Protein AF-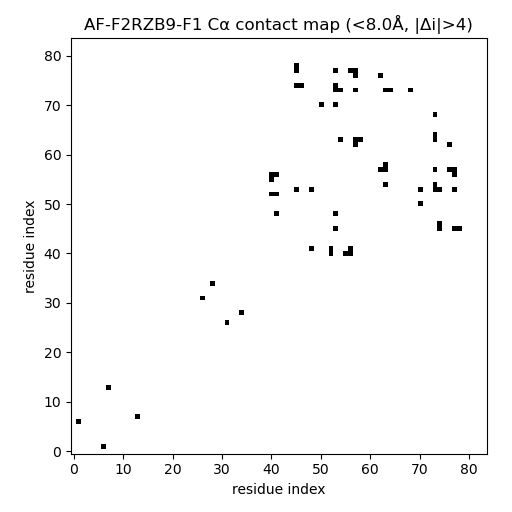F2RZB9-F1 (afdb_monomer)

InterPro domains:
  IPR018803 Ish1/Msc1-like [PF10281] (49-81)

Mean predicted aligned error: 9.99 Å

Foldseek 3Di:
DQDPVNCVVPDPVVVVVVVVVVVVVVVCVVPVPDPDPDDDQDDDQLVPDDLVSLQSNCVVVVNRPDPPDDSVRSSVSCVVPPDD

pLDDT: mean 88.02, std 8.78, range [59.28, 96.88]

Sequence (84 aa):
MPTPLDKALQSKNLLVGFVGLVTAAAVWSIWGSEMFPAEADPTGDPEYWTFDELRRWLRARGLLPNEQASREELLERVKANLRP

Structure (mmCIF, N/CA/C/O backbone):
data_AF-F2RZB9-F1
#
_entry.id   AF-F2RZB9-F1
#
loop_
_atom_site.group_PDB
_atom_site.id
_atom_site.type_symbol
_atom_site.label_atom_id
_atom_site.label_alt_id
_atom_site.label_comp_id
_atom_site.label_asym_id
_atom_site.label_entity_id
_atom_site.label_seq_id
_atom_site.pdbx_PDB_ins_code
_atom_site.Cartn_x
_atom_site.Cartn_y
_atom_site.Cartn_z
_atom_site.occupancy
_atom_site.B_iso_or_equiv
_atom_site.auth_seq_id
_atom_site.auth_comp_id
_atom_site.auth_asym_id
_atom_site.auth_atom_id
_atom_site.pdbx_PDB_model_num
ATOM 1 N N . MET A 1 1 ? 39.427 11.456 -40.335 1.00 80.56 1 MET A N 1
ATOM 2 C CA . MET A 1 1 ? 39.444 10.165 -39.612 1.00 80.56 1 MET A CA 1
ATOM 3 C C . MET A 1 1 ? 38.284 10.191 -38.631 1.00 80.56 1 MET A C 1
ATOM 5 O O . MET A 1 1 ? 38.246 11.142 -37.862 1.00 80.56 1 MET A O 1
ATOM 9 N N . PRO A 1 2 ? 37.320 9.257 -38.688 1.00 74.56 2 PRO A N 1
ATOM 10 C CA . PRO A 1 2 ? 36.224 9.241 -37.724 1.00 74.56 2 PRO A CA 1
ATOM 11 C C . PRO A 1 2 ? 36.771 8.884 -36.341 1.00 74.56 2 PRO A C 1
ATOM 13 O O . PRO A 1 2 ? 37.523 7.911 -36.197 1.00 74.56 2 PRO A O 1
ATOM 16 N N . THR A 1 3 ? 36.424 9.695 -35.348 1.00 89.44 3 THR A N 1
ATOM 17 C CA . THR A 1 3 ? 36.848 9.495 -33.965 1.00 89.44 3 THR A CA 1
ATOM 18 C C . THR A 1 3 ? 36.143 8.273 -33.364 1.00 89.44 3 THR A C 1
ATOM 20 O O . THR A 1 3 ? 35.131 7.803 -33.896 1.00 89.44 3 THR A O 1
ATOM 23 N N . PRO A 1 4 ? 36.645 7.718 -32.249 1.00 81.00 4 PRO A N 1
ATOM 24 C CA . PRO A 1 4 ? 35.940 6.657 -31.532 1.00 81.00 4 PRO A CA 1
ATOM 25 C C . PRO A 1 4 ? 34.497 7.037 -31.158 1.00 81.00 4 PRO A C 1
ATOM 27 O O . PRO A 1 4 ? 33.614 6.183 -31.208 1.00 81.00 4 PRO A O 1
ATOM 30 N N . LEU A 1 5 ? 34.246 8.319 -30.864 1.00 80.56 5 LEU A N 1
ATOM 31 C CA . LEU A 1 5 ? 32.914 8.848 -30.566 1.00 80.56 5 LEU A CA 1
ATOM 32 C C . LEU A 1 5 ? 31.993 8.798 -31.796 1.00 80.56 5 LEU A C 1
ATOM 34 O O . LEU A 1 5 ? 30.860 8.335 -31.690 1.00 80.56 5 LEU A O 1
ATOM 38 N N . ASP A 1 6 ? 32.498 9.171 -32.975 1.00 81.94 6 ASP A N 1
ATOM 39 C CA . ASP A 1 6 ? 31.731 9.113 -34.230 1.00 81.94 6 ASP A CA 1
ATOM 40 C C . ASP A 1 6 ? 31.335 7.673 -34.582 1.00 81.94 6 ASP A C 1
ATOM 42 O O . ASP A 1 6 ? 30.213 7.406 -35.009 1.00 81.94 6 ASP A O 1
ATOM 46 N N . LYS A 1 7 ? 32.240 6.714 -34.346 1.00 78.69 7 LYS A N 1
ATOM 47 C CA . LYS A 1 7 ? 31.963 5.287 -34.568 1.00 78.69 7 LYS A CA 1
ATOM 48 C C . LYS A 1 7 ? 30.913 4.742 -33.601 1.00 78.69 7 LYS A C 1
ATOM 50 O O . LYS A 1 7 ? 30.100 3.917 -34.012 1.00 78.69 7 LYS A O 1
ATOM 55 N N . ALA A 1 8 ? 30.914 5.195 -32.347 1.00 76.75 8 ALA A N 1
ATOM 56 C CA . ALA A 1 8 ? 29.891 4.825 -31.373 1.00 76.75 8 ALA A CA 1
ATOM 57 C C . ALA A 1 8 ? 28.518 5.394 -31.770 1.00 76.75 8 ALA A C 1
ATOM 59 O O . ALA A 1 8 ? 27.539 4.647 -31.816 1.00 76.75 8 ALA A O 1
ATOM 60 N N . LEU A 1 9 ? 28.466 6.675 -32.152 1.00 75.38 9 LEU A N 1
ATOM 61 C CA . LEU A 1 9 ? 27.239 7.357 -32.578 1.00 75.38 9 LEU A CA 1
ATOM 62 C C . LEU A 1 9 ? 26.638 6.771 -33.864 1.00 75.38 9 LEU A C 1
ATOM 64 O O . LEU A 1 9 ? 25.421 6.742 -34.016 1.00 75.38 9 LEU A O 1
ATOM 68 N N . GLN A 1 10 ? 27.469 6.260 -34.774 1.00 78.75 10 GLN A N 1
ATOM 69 C CA . GLN A 1 10 ? 27.009 5.667 -36.033 1.00 78.75 10 GLN A CA 1
ATOM 70 C C . GLN A 1 10 ? 26.739 4.151 -35.940 1.00 78.75 10 GLN A C 1
ATOM 72 O O . GLN A 1 10 ? 26.383 3.509 -36.935 1.00 78.75 10 GLN A O 1
ATOM 77 N N . SER A 1 11 ? 26.910 3.543 -34.762 1.00 79.50 11 SER A N 1
ATOM 78 C CA . SER A 1 11 ? 26.786 2.095 -34.612 1.00 79.50 11 SER A CA 1
ATOM 79 C C . SER A 1 11 ? 25.322 1.648 -34.501 1.00 79.50 11 SER A C 1
ATOM 81 O O . SER A 1 11 ? 24.628 1.842 -33.503 1.00 79.50 11 SER A O 1
ATOM 83 N N . LYS A 1 12 ? 24.848 0.968 -35.548 1.00 79.31 12 LYS A N 1
ATOM 84 C CA . LYS A 1 12 ? 23.490 0.400 -35.598 1.00 79.31 12 LYS A CA 1
ATOM 85 C C . LYS A 1 12 ? 23.249 -0.636 -34.495 1.00 79.31 12 LYS A C 1
ATOM 87 O O . LYS A 1 12 ? 22.139 -0.744 -33.988 1.00 79.31 12 LYS A O 1
ATOM 92 N N . ASN A 1 13 ? 24.296 -1.350 -34.082 1.00 87.19 13 ASN A N 1
ATOM 93 C CA . ASN A 1 13 ? 24.204 -2.383 -33.051 1.00 87.19 13 ASN A CA 1
ATOM 94 C C . ASN A 1 13 ? 23.945 -1.794 -31.655 1.00 87.19 13 ASN A C 1
ATOM 96 O O . ASN A 1 13 ? 23.162 -2.374 -30.907 1.00 87.19 13 ASN A O 1
ATOM 100 N N . LEU A 1 14 ? 24.546 -0.641 -31.313 1.00 86.69 14 LEU A N 1
ATOM 101 C CA . LEU A 1 14 ? 24.261 0.025 -30.035 1.00 86.69 14 LEU A CA 1
ATOM 102 C C . LEU A 1 14 ? 22.828 0.549 -30.000 1.00 86.69 14 LEU A C 1
ATOM 104 O O . LEU A 1 14 ? 22.149 0.381 -28.991 1.00 86.69 14 LEU A O 1
ATOM 108 N N . LEU A 1 15 ? 22.345 1.114 -31.112 1.00 86.88 15 LEU A N 1
ATOM 109 C CA . LEU A 1 15 ? 20.961 1.572 -31.209 1.00 86.88 15 LEU A CA 1
ATOM 110 C C . LEU A 1 15 ? 19.970 0.411 -31.028 1.00 86.88 15 LEU A C 1
ATOM 112 O O . LEU A 1 15 ? 19.054 0.518 -30.219 1.00 86.88 15 LEU A O 1
ATOM 116 N N . VAL A 1 16 ? 20.169 -0.710 -31.731 1.00 93.06 16 VAL A N 1
ATOM 117 C CA . VAL A 1 16 ? 19.298 -1.895 -31.612 1.00 93.06 16 VAL A CA 1
ATOM 118 C C . VAL A 1 16 ? 19.344 -2.482 -30.198 1.00 93.06 16 VAL A C 1
ATOM 120 O O . VAL A 1 16 ? 18.296 -2.806 -29.644 1.00 93.06 16 VAL A O 1
ATOM 123 N N . GLY A 1 17 ? 20.529 -2.573 -29.587 1.00 92.94 17 GLY A N 1
ATOM 124 C CA . GLY A 1 17 ? 20.678 -3.056 -28.212 1.00 92.94 17 GLY A CA 1
ATOM 125 C C . GLY A 1 17 ? 19.971 -2.164 -27.188 1.00 92.94 17 GLY A C 1
ATOM 126 O O . GLY A 1 17 ? 19.254 -2.667 -26.324 1.00 92.94 17 GLY A O 1
ATOM 127 N N . PHE A 1 18 ? 20.109 -0.842 -27.319 1.00 91.00 18 PHE A N 1
ATOM 128 C CA . PHE A 1 18 ? 19.419 0.124 -26.465 1.00 91.00 18 PHE A CA 1
ATOM 129 C C . PHE A 1 18 ? 17.896 0.035 -26.617 1.00 91.00 18 PHE A C 1
ATOM 131 O O . PHE A 1 18 ? 17.189 -0.073 -25.618 1.00 91.00 18 PHE A O 1
ATOM 138 N N . VAL A 1 19 ? 17.388 0.007 -27.855 1.00 95.94 19 VAL A N 1
ATOM 139 C CA . VAL A 1 19 ? 15.950 -0.151 -28.128 1.00 95.94 19 VAL A CA 1
ATOM 140 C C . VAL A 1 19 ? 15.421 -1.459 -27.539 1.00 95.94 19 VAL A C 1
ATOM 142 O O . VAL A 1 19 ? 14.354 -1.460 -26.924 1.00 95.94 19 VAL A O 1
ATOM 145 N N . GLY A 1 20 ? 16.172 -2.556 -27.665 1.00 96.50 20 GLY A N 1
ATOM 146 C CA . GLY A 1 20 ? 15.816 -3.841 -27.065 1.00 96.50 20 GLY A CA 1
ATOM 147 C C . GLY A 1 20 ? 15.690 -3.760 -25.541 1.00 96.50 20 GLY A C 1
ATOM 148 O O . GLY A 1 20 ? 14.676 -4.185 -24.989 1.00 96.50 20 GLY A O 1
ATOM 149 N N . LEU A 1 21 ? 16.672 -3.152 -24.868 1.00 96.12 21 LEU A N 1
ATOM 150 C CA . LEU A 1 21 ? 16.651 -2.959 -23.413 1.00 96.12 21 LEU A CA 1
ATOM 151 C C . LEU A 1 21 ? 15.486 -2.080 -22.949 1.00 96.12 21 LEU A C 1
ATOM 153 O O . LEU A 1 21 ? 14.775 -2.455 -22.019 1.00 96.12 21 LEU A O 1
ATOM 157 N N . VAL A 1 22 ? 15.266 -0.935 -23.601 1.00 94.56 22 VAL A N 1
ATOM 158 C CA . VAL A 1 22 ? 14.170 -0.018 -23.247 1.00 94.56 22 VAL A CA 1
ATOM 159 C C . VAL A 1 22 ? 12.814 -0.690 -23.451 1.00 94.56 22 VAL A C 1
ATOM 161 O O . VAL A 1 22 ? 11.934 -0.559 -22.606 1.00 94.56 22 VAL A O 1
ATOM 164 N N . THR A 1 23 ? 12.652 -1.462 -24.529 1.00 95.38 23 THR A N 1
ATOM 165 C CA . THR A 1 23 ? 11.412 -2.206 -24.796 1.00 95.38 23 THR A CA 1
ATOM 166 C C . THR A 1 23 ? 11.162 -3.265 -23.725 1.00 95.38 23 THR A C 1
ATOM 168 O O . THR A 1 23 ? 10.049 -3.364 -23.214 1.00 95.38 23 THR A O 1
ATOM 171 N N . ALA A 1 24 ? 12.192 -4.019 -23.330 1.00 93.25 24 ALA A N 1
ATOM 172 C CA . ALA A 1 24 ? 12.081 -4.998 -22.251 1.00 93.25 24 ALA A CA 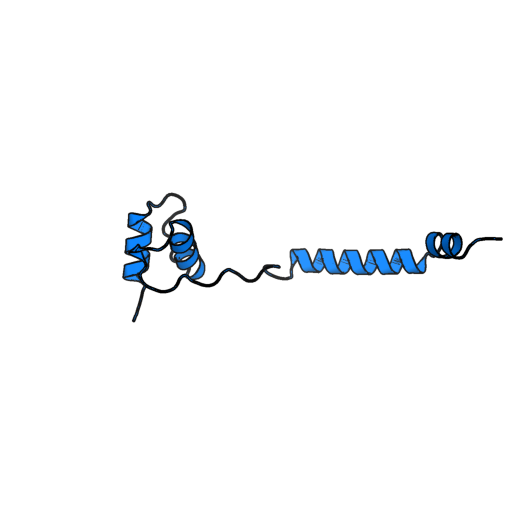1
ATOM 173 C C . ALA A 1 24 ? 11.707 -4.338 -20.911 1.00 93.25 24 ALA A 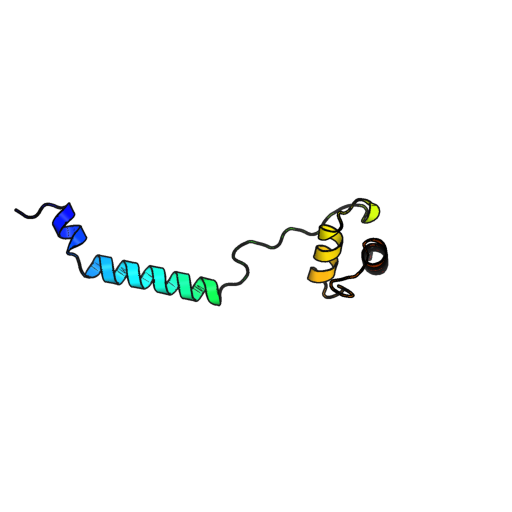C 1
ATOM 175 O O . ALA A 1 24 ? 10.801 -4.814 -20.229 1.00 93.25 24 ALA A O 1
ATOM 176 N N . ALA A 1 25 ? 12.342 -3.211 -20.566 1.00 90.75 25 ALA A N 1
ATOM 177 C CA . ALA A 1 25 ? 12.015 -2.449 -19.362 1.00 90.75 25 ALA A CA 1
ATOM 178 C C . ALA A 1 25 ? 10.576 -1.905 -19.392 1.00 90.75 25 ALA A C 1
ATOM 180 O O . ALA A 1 25 ? 9.873 -1.981 -18.390 1.00 90.75 25 ALA A O 1
ATOM 181 N N . ALA A 1 26 ? 10.107 -1.411 -20.542 1.00 90.81 26 ALA A N 1
ATOM 182 C CA . ALA A 1 26 ? 8.740 -0.917 -20.697 1.00 90.81 26 ALA A CA 1
ATOM 183 C C . ALA A 1 26 ? 7.694 -2.033 -20.538 1.00 90.81 26 ALA A C 1
ATOM 185 O O . ALA A 1 26 ? 6.702 -1.842 -19.837 1.00 90.81 26 ALA A O 1
ATOM 186 N N . VAL A 1 27 ? 7.931 -3.208 -21.134 1.00 91.06 27 VAL A N 1
ATOM 187 C CA . VAL A 1 27 ? 7.074 -4.390 -20.935 1.00 91.06 27 VAL A CA 1
ATOM 188 C C . VAL A 1 27 ? 7.055 -4.792 -19.458 1.00 91.06 27 VAL A C 1
ATOM 190 O O . VAL A 1 27 ? 5.983 -5.049 -18.908 1.00 91.06 27 VAL A O 1
ATOM 193 N N . TRP A 1 28 ? 8.215 -4.777 -18.794 1.00 85.94 28 TRP A N 1
ATOM 194 C CA . TRP A 1 28 ? 8.314 -5.073 -17.366 1.00 85.94 28 TRP A CA 1
ATOM 195 C C . TRP A 1 28 ? 7.563 -4.057 -16.499 1.00 85.94 28 TRP A C 1
ATOM 197 O O . TRP A 1 28 ? 6.915 -4.462 -15.548 1.00 85.94 28 TRP A O 1
ATOM 207 N N . SER A 1 29 ? 7.547 -2.768 -16.838 1.00 81.62 29 SER A N 1
ATOM 208 C CA . SER A 1 29 ? 6.777 -1.767 -16.080 1.00 81.62 29 SER A CA 1
ATOM 209 C C . SER A 1 29 ? 5.257 -1.931 -16.188 1.00 81.62 29 SER A C 1
ATOM 211 O O . SER A 1 29 ? 4.536 -1.412 -15.341 1.00 81.62 29 SER A O 1
ATOM 213 N N . ILE A 1 30 ? 4.752 -2.609 -17.225 1.00 79.25 30 ILE A N 1
ATOM 214 C CA . ILE A 1 30 ? 3.310 -2.852 -17.392 1.00 79.25 30 ILE A CA 1
ATOM 215 C C . ILE A 1 30 ? 2.886 -4.149 -16.674 1.00 79.25 30 ILE A C 1
ATOM 217 O O . ILE A 1 30 ? 1.765 -4.228 -16.178 1.00 79.25 30 ILE A O 1
ATOM 221 N N . TRP A 1 31 ? 3.753 -5.171 -16.633 1.00 80.44 31 TRP A N 1
ATOM 222 C CA . TRP A 1 31 ? 3.398 -6.532 -16.183 1.00 80.44 31 TRP A CA 1
ATOM 223 C C . TRP A 1 31 ? 4.112 -6.976 -14.901 1.00 80.44 31 TRP A C 1
ATOM 225 O O . TRP A 1 31 ? 3.590 -7.806 -14.158 1.00 80.44 31 TRP A O 1
ATOM 235 N N . GLY A 1 32 ? 5.307 -6.453 -14.642 1.00 70.62 32 GLY A N 1
ATOM 236 C CA . GLY A 1 32 ? 6.016 -6.607 -13.382 1.00 70.62 32 GLY A CA 1
ATOM 237 C C . GLY A 1 32 ? 5.310 -5.757 -12.337 1.00 70.62 32 GLY A C 1
ATOM 238 O O . GLY A 1 32 ? 5.261 -4.538 -12.460 1.00 70.62 32 GLY A O 1
ATOM 239 N N . SER A 1 33 ? 4.714 -6.429 -11.356 1.00 66.75 33 SER A N 1
ATOM 240 C CA . SER A 1 33 ? 4.019 -5.879 -10.185 1.00 66.75 33 SER A CA 1
ATOM 241 C C . SER A 1 33 ? 4.754 -4.723 -9.491 1.00 66.75 33 SER A C 1
ATOM 243 O O . SER A 1 33 ? 5.913 -4.460 -9.794 1.00 66.75 33 SER A O 1
ATOM 245 N N . GLU A 1 34 ? 4.086 -4.083 -8.519 1.00 66.31 34 GLU A N 1
ATOM 246 C CA . GLU A 1 34 ? 4.550 -2.904 -7.764 1.00 66.31 34 GLU A CA 1
ATOM 247 C C . GLU A 1 34 ? 6.084 -2.775 -7.701 1.00 66.31 34 GLU A C 1
ATOM 249 O O . GLU A 1 34 ? 6.772 -3.500 -6.984 1.00 66.31 34 GLU A O 1
ATOM 254 N N . MET A 1 35 ? 6.618 -1.842 -8.504 1.00 67.75 35 MET A N 1
ATOM 255 C CA . MET A 1 35 ? 8.056 -1.545 -8.631 1.00 67.75 35 MET A CA 1
ATOM 256 C C . MET A 1 35 ? 8.703 -1.191 -7.283 1.00 67.75 35 MET A C 1
ATOM 258 O O . MET A 1 35 ? 9.920 -1.283 -7.124 1.00 67.75 35 MET A O 1
ATOM 262 N N . PHE A 1 36 ? 7.872 -0.808 -6.317 1.00 74.00 36 PHE A N 1
ATOM 263 C CA . PHE A 1 36 ? 8.239 -0.564 -4.939 1.00 74.00 36 PHE A CA 1
ATOM 264 C C . PHE A 1 36 ? 7.496 -1.560 -4.051 1.00 74.00 36 PHE A C 1
ATOM 266 O O . PHE A 1 36 ? 6.288 -1.713 -4.221 1.00 74.00 36 PHE A O 1
ATOM 273 N N . PRO A 1 37 ? 8.179 -2.226 -3.107 1.00 73.12 37 PRO A N 1
ATOM 274 C CA . PRO A 1 37 ? 7.491 -3.058 -2.136 1.00 73.12 37 PRO A CA 1
ATOM 275 C C . PRO A 1 37 ? 6.480 -2.210 -1.361 1.00 73.12 37 PRO A C 1
ATOM 277 O O . PRO A 1 37 ? 6.797 -1.092 -0.945 1.00 73.12 37 PRO A O 1
ATOM 280 N N . ALA A 1 38 ? 5.276 -2.750 -1.164 1.00 76.00 38 ALA A N 1
ATOM 281 C CA . ALA A 1 38 ? 4.274 -2.123 -0.318 1.00 76.00 38 ALA A CA 1
ATOM 282 C C . ALA A 1 38 ? 4.858 -1.845 1.074 1.00 76.00 38 ALA A C 1
ATOM 284 O O . ALA A 1 38 ? 5.575 -2.673 1.645 1.00 76.00 38 ALA A O 1
ATOM 285 N N . GLU A 1 39 ? 4.558 -0.664 1.613 1.00 84.50 39 GLU A N 1
ATOM 286 C CA . GLU A 1 39 ? 4.998 -0.302 2.955 1.00 84.50 39 GLU A CA 1
ATOM 287 C C . GLU A 1 39 ? 4.417 -1.285 3.976 1.00 8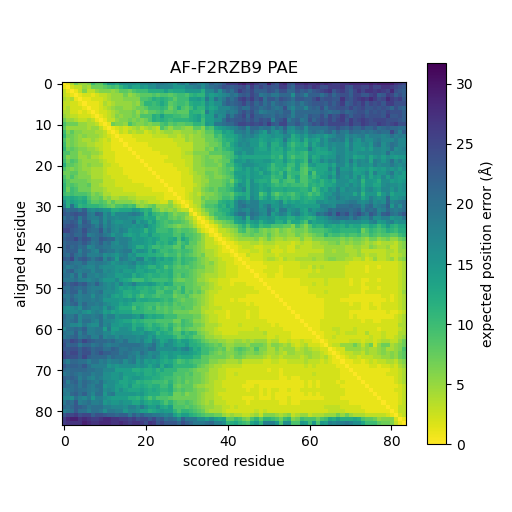4.50 39 GLU A C 1
ATOM 289 O O . GLU A 1 39 ? 3.256 -1.692 3.866 1.00 84.50 39 GLU A O 1
ATOM 294 N N . ALA A 1 40 ? 5.235 -1.680 4.953 1.00 87.31 40 ALA A N 1
ATOM 295 C CA . ALA A 1 40 ? 4.831 -2.650 5.958 1.00 87.31 40 ALA A CA 1
ATOM 296 C C . ALA A 1 40 ? 3.604 -2.167 6.748 1.00 87.31 40 ALA A C 1
ATOM 298 O O . ALA A 1 40 ? 3.343 -0.964 6.894 1.00 87.31 40 ALA A O 1
ATOM 299 N N . ASP A 1 41 ? 2.856 -3.132 7.279 1.00 90.12 41 ASP A N 1
ATOM 300 C CA . ASP A 1 41 ? 1.754 -2.826 8.177 1.00 90.12 41 ASP A CA 1
ATOM 301 C C . ASP A 1 41 ? 2.263 -2.057 9.409 1.00 90.12 41 ASP A C 1
ATOM 303 O O . ASP A 1 41 ? 3.332 -2.380 9.942 1.00 90.12 41 ASP A O 1
ATOM 307 N N . PRO A 1 42 ? 1.504 -1.055 9.883 1.00 91.25 42 PRO A N 1
ATOM 308 C CA . PRO A 1 42 ? 1.805 -0.390 11.142 1.00 91.25 42 PRO A CA 1
ATOM 309 C C . PRO A 1 42 ? 1.789 -1.403 12.300 1.00 91.25 42 PRO A C 1
ATOM 311 O O . PRO A 1 42 ? 1.051 -2.391 12.289 1.00 91.25 42 PRO A O 1
ATOM 314 N N . THR A 1 43 ? 2.628 -1.163 13.307 1.00 90.62 43 THR A N 1
ATOM 315 C CA . THR A 1 43 ? 2.756 -2.029 14.489 1.00 90.62 43 THR A CA 1
ATOM 316 C C . THR A 1 43 ? 2.302 -1.296 15.753 1.00 90.62 43 THR A C 1
ATOM 318 O O . THR A 1 43 ? 2.184 -0.071 15.765 1.00 90.62 43 THR A O 1
ATOM 321 N N . GLY A 1 44 ? 2.017 -2.041 16.823 1.00 90.81 44 GLY A N 1
ATOM 322 C CA . GLY A 1 44 ? 1.538 -1.473 18.087 1.00 90.81 44 GLY A CA 1
ATOM 323 C C . GLY A 1 44 ? 0.031 -1.204 18.108 1.00 90.81 44 GLY A C 1
ATOM 324 O O . GLY A 1 44 ? -0.735 -1.890 17.434 1.00 90.81 44 GLY A O 1
ATOM 325 N N . ASP A 1 45 ? -0.384 -0.239 18.929 1.00 93.94 45 ASP A N 1
ATOM 326 C CA . ASP A 1 45 ? -1.795 0.083 19.162 1.00 93.94 45 ASP A CA 1
ATOM 327 C C . ASP A 1 45 ? -2.386 0.928 18.008 1.00 93.94 45 ASP A C 1
ATOM 329 O O . ASP A 1 45 ? -1.873 2.023 17.736 1.00 93.94 45 ASP A O 1
ATOM 333 N N . PRO A 1 46 ? -3.470 0.462 17.350 1.00 94.50 46 PRO A N 1
ATOM 334 C CA . PRO A 1 46 ? -4.147 1.178 16.270 1.00 94.50 46 PRO A CA 1
ATOM 335 C C . PRO A 1 46 ? -4.628 2.591 16.604 1.00 94.50 46 PRO A C 1
ATOM 337 O O . PRO A 1 46 ? -4.831 3.391 15.691 1.00 94.50 46 PRO A O 1
ATOM 340 N N . GLU A 1 47 ? -4.825 2.931 17.882 1.00 95.62 47 GLU A N 1
ATOM 341 C CA . GLU A 1 47 ? -5.266 4.275 18.277 1.00 95.62 47 GLU A CA 1
ATOM 342 C C . GLU A 1 47 ? -4.277 5.372 17.878 1.00 95.62 47 GLU A C 1
ATOM 344 O O . GLU A 1 47 ? -4.695 6.494 17.562 1.00 95.62 47 GLU A O 1
ATOM 349 N N . TYR A 1 48 ? -2.987 5.031 17.829 1.00 95.75 48 TYR A N 1
ATOM 350 C CA . TYR A 1 48 ? -1.910 5.947 17.461 1.00 95.75 48 TYR A CA 1
ATOM 351 C C . TYR A 1 48 ? -1.568 5.916 15.971 1.00 95.75 48 TYR A C 1
ATOM 353 O O . TYR A 1 48 ? -0.742 6.712 15.528 1.00 95.75 48 TYR A O 1
ATOM 361 N N . TRP A 1 49 ? -2.202 5.040 15.186 1.00 96.00 49 TRP A N 1
ATOM 362 C CA . TRP A 1 49 ? -1.987 5.004 13.745 1.00 96.00 49 TRP A CA 1
ATOM 363 C C . TRP A 1 49 ? -2.588 6.243 13.077 1.00 96.00 49 TRP A C 1
ATOM 365 O O . TRP A 1 49 ? -3.645 6.774 13.455 1.00 96.00 49 TRP A O 1
ATOM 375 N N . THR A 1 50 ? -1.903 6.708 12.043 1.00 95.94 50 THR A N 1
ATOM 376 C CA . THR A 1 50 ? -2.384 7.755 11.150 1.00 95.94 50 THR A CA 1
ATOM 377 C C . THR A 1 50 ? -3.586 7.266 10.340 1.00 95.94 50 THR A C 1
ATOM 379 O O . THR A 1 50 ? -3.852 6.070 10.204 1.00 95.94 50 THR A O 1
ATOM 382 N N . PHE A 1 51 ? -4.345 8.209 9.780 1.00 95.38 51 PHE A N 1
ATOM 383 C CA . PHE A 1 51 ? -5.485 7.879 8.922 1.00 95.38 51 PHE A CA 1
ATOM 384 C C . PHE A 1 51 ? -5.070 7.028 7.710 1.00 95.38 51 PHE A C 1
ATOM 386 O O . PHE A 1 51 ? -5.766 6.077 7.352 1.00 95.38 51 PHE A O 1
ATOM 393 N N . ASP A 1 52 ? -3.910 7.324 7.124 1.00 94.25 52 ASP A N 1
ATOM 394 C CA . ASP A 1 52 ? -3.385 6.590 5.974 1.00 94.25 52 ASP A CA 1
ATOM 395 C C . ASP A 1 52 ? -2.936 5.175 6.345 1.00 94.25 52 ASP A C 1
ATOM 397 O O . ASP A 1 52 ? -3.197 4.238 5.594 1.00 94.25 52 ASP A O 1
ATOM 401 N N . GLU A 1 53 ? -2.341 4.985 7.524 1.00 95.56 53 GLU A N 1
ATOM 402 C CA . GLU A 1 53 ? -1.984 3.663 8.048 1.00 95.56 53 GLU A CA 1
ATOM 403 C C . GLU A 1 53 ? -3.218 2.788 8.293 1.00 95.56 53 GLU A C 1
ATOM 405 O O . GLU A 1 53 ? -3.227 1.624 7.889 1.00 95.56 53 GLU A O 1
ATOM 410 N N . LEU A 1 54 ? -4.291 3.349 8.867 1.00 95.81 54 LEU A N 1
ATOM 411 C CA . LEU A 1 54 ? -5.570 2.647 9.028 1.00 95.81 54 LEU A CA 1
ATOM 412 C C . LEU A 1 54 ? -6.135 2.209 7.665 1.00 95.81 54 LEU A C 1
ATOM 414 O O . LEU A 1 54 ? -6.512 1.047 7.488 1.00 95.81 54 LEU A O 1
ATOM 418 N N . ARG A 1 55 ? -6.154 3.114 6.673 1.00 94.69 55 ARG A N 1
ATOM 419 C CA . ARG A 1 55 ? -6.606 2.790 5.306 1.00 94.69 55 ARG A CA 1
ATOM 420 C C . ARG A 1 55 ? -5.725 1.734 4.658 1.00 94.69 55 ARG A C 1
ATOM 422 O O . ARG A 1 55 ? -6.256 0.816 4.037 1.00 94.69 55 ARG A O 1
ATOM 429 N N . ARG A 1 56 ? -4.403 1.852 4.790 1.00 93.00 56 ARG A N 1
ATOM 430 C CA . ARG A 1 56 ? -3.427 0.922 4.213 1.00 93.00 56 ARG A CA 1
ATOM 431 C C . ARG A 1 56 ? -3.602 -0.477 4.787 1.00 93.00 56 ARG A C 1
ATOM 433 O O . ARG A 1 56 ? -3.770 -1.417 4.014 1.00 93.00 56 ARG A O 1
ATOM 440 N N . TRP A 1 57 ? -3.655 -0.598 6.112 1.00 94.12 57 TRP A N 1
ATOM 441 C CA . TRP A 1 57 ? -3.825 -1.877 6.801 1.00 94.12 57 TRP A CA 1
ATOM 442 C C . TRP A 1 57 ? -5.124 -2.583 6.386 1.00 94.12 57 TRP A C 1
ATOM 444 O O . TRP A 1 57 ? -5.124 -3.789 6.116 1.00 94.12 57 TRP A O 1
ATOM 454 N N . LEU A 1 58 ? -6.227 -1.827 6.277 1.00 95.00 58 LEU A N 1
ATOM 455 C CA . LEU A 1 58 ? -7.526 -2.341 5.828 1.00 95.00 58 LEU A CA 1
ATOM 456 C C . LEU A 1 58 ? -7.525 -2.709 4.343 1.00 95.00 58 LEU A C 1
ATOM 458 O O . LEU A 1 58 ? -8.044 -3.764 3.975 1.00 95.00 58 LEU A O 1
ATOM 462 N N . ARG A 1 59 ? -6.937 -1.872 3.481 1.00 93.00 59 ARG A N 1
ATOM 463 C CA . ARG A 1 59 ? -6.847 -2.111 2.034 1.00 93.00 59 ARG A CA 1
ATOM 464 C C . ARG A 1 59 ? -6.030 -3.364 1.728 1.00 93.00 59 ARG A C 1
ATOM 466 O O . ARG A 1 59 ? -6.486 -4.182 0.937 1.00 93.00 59 ARG A O 1
ATOM 473 N N . ALA A 1 60 ? -4.901 -3.558 2.412 1.00 91.62 60 ALA A N 1
ATOM 474 C CA . ALA A 1 60 ? -4.062 -4.753 2.285 1.00 91.62 60 ALA A CA 1
ATOM 475 C C . ALA A 1 60 ? -4.813 -6.059 2.615 1.00 91.62 60 ALA A C 1
ATOM 477 O O . ALA A 1 60 ? -4.435 -7.130 2.149 1.00 91.62 60 ALA A O 1
ATOM 478 N N . ARG A 1 61 ? -5.902 -5.972 3.391 1.00 93.00 61 ARG A N 1
ATOM 479 C CA . ARG A 1 61 ? -6.742 -7.105 3.812 1.00 93.00 61 ARG A CA 1
ATOM 480 C C . ARG A 1 61 ? -8.097 -7.167 3.104 1.00 93.00 61 ARG A C 1
ATOM 482 O O . ARG A 1 61 ? -8.900 -8.037 3.423 1.00 93.00 61 ARG A O 1
ATOM 489 N N . GLY A 1 62 ? -8.379 -6.251 2.173 1.00 93.19 62 GLY A N 1
ATOM 490 C CA . GLY A 1 62 ? -9.678 -6.168 1.497 1.00 93.19 62 GLY A CA 1
ATOM 491 C C . GLY A 1 62 ? -10.840 -5.768 2.418 1.00 93.19 62 GLY A C 1
ATOM 492 O O . GLY A 1 62 ? -11.983 -6.118 2.147 1.00 93.19 62 GLY A O 1
ATOM 493 N N . LEU A 1 63 ? -10.555 -5.056 3.514 1.00 94.88 63 LEU A N 1
ATOM 494 C CA . LEU A 1 63 ? -11.520 -4.674 4.556 1.00 94.88 63 LEU A CA 1
ATOM 495 C C . LEU A 1 63 ? -11.890 -3.183 4.532 1.00 94.88 63 LEU A C 1
ATOM 497 O O . LEU A 1 63 ? -12.548 -2.701 5.455 1.00 94.88 63 LEU A O 1
ATOM 501 N N . LEU A 1 64 ? -11.439 -2.433 3.523 1.00 91.62 64 LEU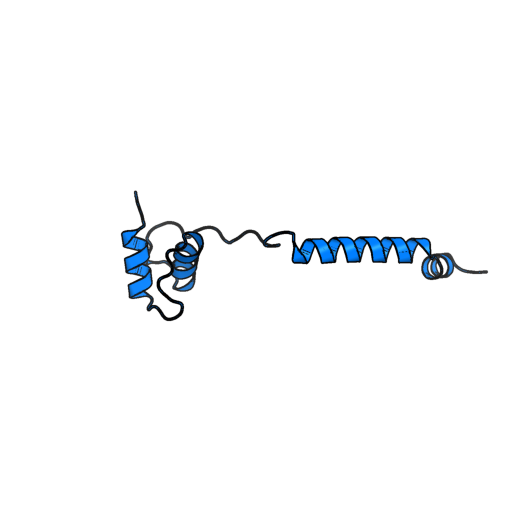 A N 1
ATOM 502 C CA . LEU A 1 64 ? -11.697 -0.998 3.443 1.00 91.62 64 LEU A CA 1
ATOM 503 C C . LEU A 1 64 ? -13.201 -0.752 3.193 1.00 91.62 64 LEU A C 1
ATOM 505 O O . LEU A 1 64 ? -13.706 -1.185 2.159 1.00 91.62 64 LEU A O 1
ATOM 509 N N . PRO A 1 65 ? -13.922 -0.076 4.109 1.00 83.25 65 PRO A N 1
ATOM 510 C CA . PRO A 1 65 ? -15.378 0.040 4.030 1.00 83.25 65 PRO A CA 1
ATOM 511 C C . PRO A 1 65 ? -15.838 0.899 2.846 1.00 83.25 65 PRO A C 1
ATOM 513 O O . PRO A 1 65 ? -16.694 0.478 2.074 1.00 83.25 65 PRO A O 1
ATOM 516 N N . ASN A 1 66 ? -15.269 2.097 2.694 1.00 89.06 66 ASN A N 1
ATOM 517 C CA . ASN A 1 66 ? -15.404 2.964 1.525 1.00 89.06 66 ASN A CA 1
ATOM 518 C C . ASN A 1 66 ? -14.292 4.042 1.551 1.00 89.06 66 ASN A C 1
ATOM 520 O O . ASN A 1 66 ? -13.639 4.240 2.575 1.00 89.06 66 ASN A O 1
ATOM 524 N N . GLU A 1 67 ? -14.070 4.756 0.442 1.00 86.38 67 GLU A N 1
ATOM 525 C CA . GLU A 1 67 ? -12.996 5.766 0.325 1.00 86.38 67 GLU A CA 1
ATOM 526 C C . GLU A 1 67 ? -13.266 7.080 1.106 1.00 86.38 67 GLU A C 1
ATOM 528 O O . GLU A 1 67 ? -12.377 7.920 1.248 1.00 86.38 67 GLU A O 1
ATOM 533 N N . GLN A 1 68 ? -14.473 7.279 1.624 1.00 91.44 68 GLN A N 1
ATOM 534 C CA . GLN A 1 68 ? -14.917 8.469 2.365 1.00 91.44 68 GLN A CA 1
ATOM 535 C C . GLN A 1 68 ? -15.137 8.188 3.863 1.00 91.44 68 GLN A C 1
ATOM 537 O O . GLN A 1 68 ? -15.586 9.074 4.586 1.00 91.44 68 GLN A O 1
ATOM 542 N N . ALA A 1 69 ? -14.827 6.974 4.333 1.00 93.56 69 ALA A N 1
ATOM 543 C CA . ALA A 1 69 ? -15.020 6.571 5.720 1.00 93.56 69 ALA A CA 1
ATOM 544 C C . ALA A 1 69 ? -14.209 7.459 6.673 1.00 93.56 69 ALA A C 1
ATOM 546 O O . ALA A 1 69 ? -13.068 7.836 6.376 1.00 93.56 69 ALA A O 1
ATOM 547 N N . SER A 1 70 ? -14.806 7.789 7.821 1.00 96.25 70 SER A N 1
ATOM 548 C CA . SER A 1 70 ? -14.146 8.612 8.836 1.00 96.25 70 SER A CA 1
ATOM 549 C C . SER A 1 70 ? -13.028 7.833 9.529 1.00 96.25 70 SER A C 1
ATOM 551 O O . SER A 1 70 ? -12.974 6.601 9.477 1.00 96.25 70 SER A O 1
ATOM 553 N N . ARG A 1 71 ? -12.122 8.541 10.212 1.00 95.38 71 ARG A N 1
ATOM 554 C CA . ARG A 1 71 ? -11.021 7.899 10.943 1.00 95.38 71 ARG A CA 1
ATOM 555 C C . ARG A 1 71 ? -11.541 6.920 11.992 1.00 95.38 71 ARG A C 1
ATOM 557 O O . ARG A 1 71 ? -10.978 5.842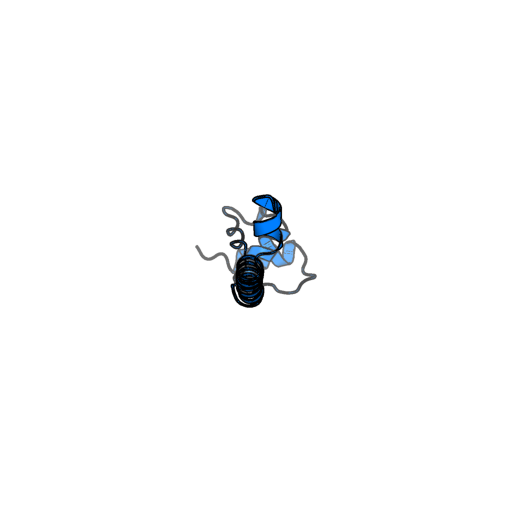 12.146 1.00 95.38 71 ARG A O 1
ATOM 564 N N . GLU A 1 72 ? -12.604 7.295 12.690 1.00 96.31 72 GLU A N 1
ATOM 565 C CA . GLU A 1 72 ? -13.228 6.504 13.747 1.00 96.31 72 GLU A CA 1
ATOM 566 C C . GLU A 1 72 ? -13.811 5.211 13.175 1.00 96.31 72 GLU A C 1
ATOM 568 O O . GLU A 1 72 ? -13.575 4.139 13.722 1.00 96.31 72 GLU A O 1
ATOM 573 N N . GLU A 1 73 ? -14.491 5.281 12.028 1.00 96.06 73 GLU A N 1
ATOM 574 C CA . GLU A 1 73 ? -15.037 4.096 11.362 1.00 96.06 73 GLU A CA 1
ATOM 575 C C . GLU A 1 73 ? -13.930 3.123 10.923 1.00 96.06 73 GLU A C 1
ATOM 577 O O . GLU A 1 73 ? -14.049 1.907 11.103 1.00 96.06 73 GLU A O 1
ATOM 582 N N . LEU A 1 74 ? -12.829 3.651 10.378 1.00 96.88 74 LEU A N 1
ATOM 583 C CA . LEU A 1 74 ? -11.669 2.837 10.019 1.00 96.88 74 LEU A CA 1
ATOM 584 C C . LEU A 1 74 ? -11.025 2.207 11.256 1.00 96.88 74 LEU A C 1
ATOM 586 O O . LEU A 1 74 ? -10.702 1.021 11.232 1.00 96.88 74 LEU A O 1
ATOM 590 N N . LEU A 1 75 ? -10.866 2.973 12.337 1.00 96.81 75 LEU A N 1
ATOM 591 C CA . LEU A 1 75 ? -10.289 2.494 13.591 1.00 96.81 75 LEU A CA 1
ATOM 592 C C . LEU A 1 75 ? -11.118 1.356 14.192 1.00 96.81 75 LEU A C 1
ATOM 594 O O . LEU A 1 75 ? -10.560 0.318 14.542 1.00 96.81 75 LEU A O 1
ATOM 598 N N . GLU A 1 76 ? -12.440 1.508 14.251 1.00 95.75 76 GLU A N 1
ATOM 599 C CA . GLU A 1 76 ? -13.346 0.456 14.723 1.00 95.75 76 GLU A CA 1
ATOM 600 C C . GLU A 1 76 ? -13.247 -0.799 13.851 1.00 95.75 76 GLU A C 1
ATOM 602 O O . GLU A 1 76 ? -13.189 -1.922 14.358 1.00 95.75 76 GLU A O 1
ATOM 607 N N . ARG A 1 77 ? -13.142 -0.632 12.527 1.00 95.56 77 ARG A N 1
ATOM 608 C CA . ARG A 1 77 ? -12.957 -1.762 11.610 1.00 95.56 77 ARG A CA 1
ATOM 609 C C . ARG A 1 77 ? -11.625 -2.471 11.839 1.00 95.56 77 ARG A C 1
ATOM 611 O O . ARG A 1 77 ? -11.593 -3.702 11.796 1.00 95.56 77 ARG A O 1
ATOM 618 N N . VAL A 1 78 ? -10.549 -1.721 12.071 1.00 95.69 78 VAL A N 1
ATOM 619 C CA . VAL A 1 78 ? -9.231 -2.278 12.394 1.00 95.69 78 VAL A CA 1
ATOM 620 C C . VAL A 1 78 ? -9.305 -3.051 13.703 1.00 95.69 78 VAL A C 1
ATOM 622 O O . VAL A 1 78 ? -8.983 -4.234 13.706 1.00 95.69 78 VAL A O 1
ATOM 625 N N . LYS A 1 79 ? -9.817 -2.445 14.781 1.00 94.44 79 LYS A N 1
ATOM 626 C CA . LYS A 1 79 ? -9.976 -3.100 16.090 1.00 94.44 79 LYS A CA 1
ATOM 627 C C . LYS A 1 79 ? -10.816 -4.376 16.003 1.00 94.44 79 LYS A C 1
ATOM 629 O O . LYS A 1 79 ? -10.449 -5.386 16.592 1.00 94.44 79 LYS A O 1
ATOM 634 N N . ALA A 1 80 ? -11.884 -4.375 15.205 1.00 94.31 80 ALA A N 1
ATOM 635 C CA . ALA A 1 80 ? -12.722 -5.555 14.985 1.00 94.31 80 ALA A CA 1
ATOM 636 C C . ALA A 1 80 ? -12.006 -6.707 14.249 1.00 94.31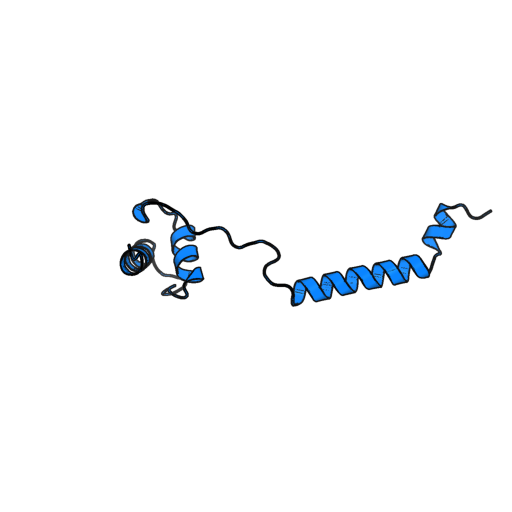 80 ALA A C 1
ATOM 638 O O . ALA A 1 80 ? -12.461 -7.849 14.314 1.00 94.31 80 ALA A O 1
ATOM 639 N N . ASN A 1 81 ? -10.917 -6.424 13.528 1.00 93.88 81 ASN A N 1
ATOM 640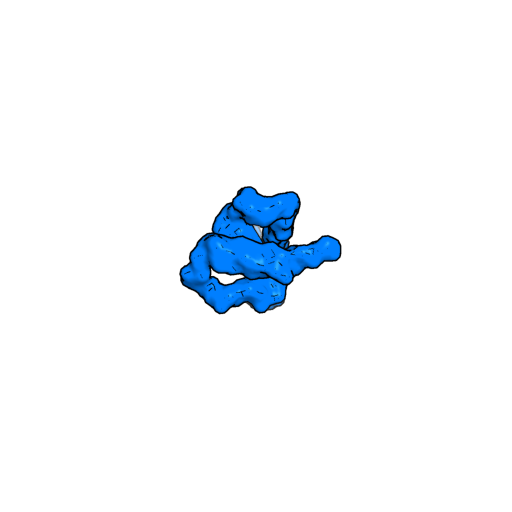 C CA . ASN A 1 81 ? -10.179 -7.404 12.724 1.00 93.88 81 ASN A CA 1
ATOM 641 C C . ASN A 1 81 ? -8.741 -7.641 13.205 1.00 93.88 81 ASN A C 1
ATOM 643 O O . ASN A 1 81 ? -8.058 -8.515 12.664 1.00 93.88 81 ASN A O 1
ATOM 647 N N . LEU A 1 82 ? -8.287 -6.909 14.223 1.00 88.69 82 LEU A N 1
ATOM 648 C CA . LEU A 1 82 ? -7.033 -7.152 14.920 1.00 88.69 82 LEU A CA 1
ATOM 649 C C . LEU A 1 82 ? -7.226 -8.399 15.798 1.00 88.69 82 LEU A C 1
ATOM 651 O O . LEU A 1 82 ? -7.644 -8.320 16.951 1.00 88.69 82 LEU A O 1
ATOM 655 N N . ARG A 1 83 ? -7.018 -9.586 15.222 1.00 73.25 83 ARG A N 1
ATOM 656 C CA . ARG A 1 83 ? -6.962 -10.815 16.023 1.00 73.25 83 ARG A CA 1
ATOM 657 C C . ARG A 1 83 ? -5.675 -10.793 16.865 1.00 73.25 83 ARG A C 1
ATOM 659 O O . ARG A 1 83 ? -4.666 -10.313 16.346 1.00 73.25 83 ARG A O 1
ATOM 666 N N . PRO A 1 84 ? -5.699 -11.286 18.116 1.00 59.28 84 PRO A N 1
ATOM 667 C CA . PRO A 1 84 ? -4.468 -11.622 18.824 1.00 59.28 84 PRO A CA 1
ATOM 668 C C . PRO A 1 84 ? -3.680 -12.717 18.091 1.00 59.28 84 PRO A C 1
ATOM 670 O O . PRO A 1 84 ? -4.306 -13.505 17.337 1.00 59.28 84 PRO A O 1
#

Solvent-accessible surface area (backbone atoms only — not comparable to full-atom values): 5384 Å² total; per-residue (Å²): 131,85,48,76,66,56,53,57,76,68,34,66,65,59,53,52,52,49,52,52,52,53,51,54,52,52,54,39,66,75,70,50,67,75,93,58,80,77,80,77,73,83,76,83,66,71,88,77,51,51,67,66,50,47,51,49,52,26,48,80,68,74,60,58,89,57,99,81,62,51,65,66,60,43,47,53,54,47,62,77,66,62,72,132

Nearest PDB structures (foldseek):
  6ha7-assembly4_D  TM=6.140E-01  e=1.263E+00  Mus musculus
  1y02-assembly1_A  TM=8.117E-01  e=4.211E+00  Homo sapiens
  2ld7-assembly1_A  TM=6.539E-01  e=5.044E+00  Mus musculus
  2kvd-assembly1_A  TM=6.847E-01  e=6.042E+00  Homo sapiens

Organism: Trichophyton tonsurans (strain CBS 112818) (NCBI:txid647933)

Ra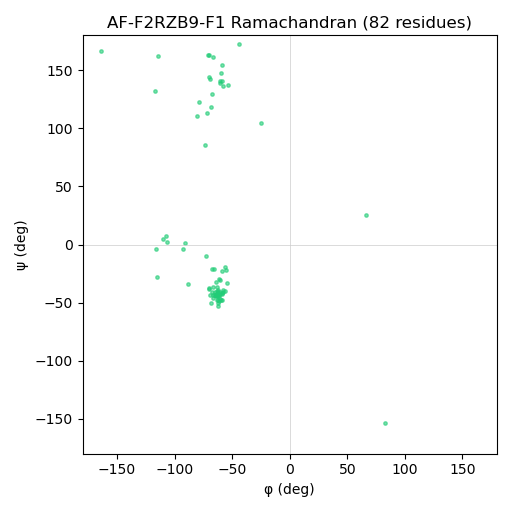dius of gyration: 24.53 Å; Cα contacts (8 Å, |Δi|>4): 34; chains: 1; bounding box: 55×22×59 Å

Secondary structure (DSSP, 8-state):
---HHHHHHT-HHHHHHHHHHHHHHHHHHHHS--SSPPPPPP-S-GGGS-HHHHHHHHHHTT----TT--HHHHHHHHHHH---